Protein AF-A0A095TVB8-F1 (afdb_monomer)

Nearest PDB structures (foldseek):
  5xuz-assembly1_A  TM=3.414E-01  e=2.706E+00  Lachnospiraceae bacterium ND2006
  8qwd-assembly1_A  TM=2.468E-01  e=3.838E+00  synthetic construct
  6u9g-assembly1_E  TM=2.242E-01  e=2.868E+00  Francisella tularensis subsp. novicida U112
  8h9d-assembly1_B  TM=1.758E-01  e=3.416E+00  Lachnospiraceae bacterium

Structure (mmCIF, N/CA/C/O backbone):
data_AF-A0A095TVB8-F1
#
_entry.id   AF-A0A095TVB8-F1
#
loop_
_atom_site.group_PDB
_atom_site.id
_atom_site.type_symbol
_atom_site.label_atom_id
_atom_site.label_alt_id
_atom_site.label_comp_id
_atom_site.label_asym_id
_atom_site.label_entity_id
_atom_site.label_seq_id
_atom_site.pdbx_PDB_ins_code
_atom_site.Cartn_x
_atom_site.Cartn_y
_atom_site.Cartn_z
_atom_site.occupancy
_atom_site.B_iso_or_equiv
_atom_site.auth_seq_id
_atom_site.auth_comp_id
_atom_site.auth_asym_id
_atom_site.auth_atom_id
_atom_site.pdbx_PDB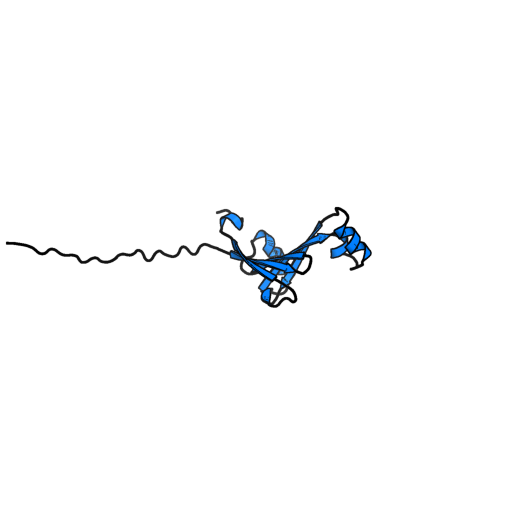_model_num
ATOM 1 N N . MET A 1 1 ? -44.845 -27.680 60.182 1.00 34.47 1 MET A N 1
ATOM 2 C CA . MET A 1 1 ? -43.432 -28.055 59.940 1.00 34.47 1 MET A CA 1
ATOM 3 C C . MET A 1 1 ? -43.341 -28.728 58.572 1.00 34.47 1 MET A C 1
ATOM 5 O O . MET A 1 1 ? -44.225 -29.533 58.326 1.00 34.47 1 MET A O 1
ATOM 9 N N . PRO A 1 2 ? -42.315 -28.518 57.728 1.00 52.38 2 PRO A N 1
ATOM 10 C CA . PRO A 1 2 ? -41.610 -27.286 57.364 1.00 52.38 2 PRO A CA 1
ATOM 11 C C . PRO A 1 2 ? -41.622 -26.996 55.832 1.00 52.38 2 PRO A C 1
ATOM 13 O O . PRO A 1 2 ? -41.742 -27.890 55.010 1.00 52.38 2 PRO A O 1
ATOM 16 N N . ARG A 1 3 ? -41.474 -25.704 55.502 1.00 49.06 3 ARG A N 1
ATOM 17 C CA . ARG A 1 3 ? -40.694 -25.074 54.408 1.00 49.06 3 ARG A CA 1
ATOM 18 C C . ARG A 1 3 ? -40.340 -25.882 53.141 1.00 49.06 3 ARG A C 1
ATOM 20 O O . ARG A 1 3 ? -39.533 -26.795 53.218 1.00 49.06 3 ARG A O 1
ATOM 27 N N . LEU A 1 4 ? -40.694 -25.329 51.978 1.00 50.38 4 LEU A N 1
ATOM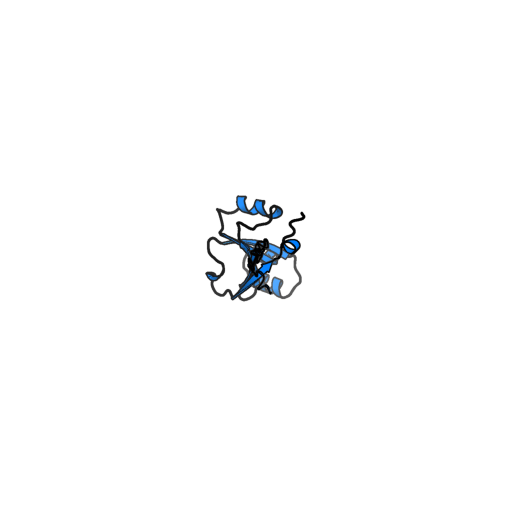 28 C CA . LEU A 1 4 ? -39.813 -25.262 50.794 1.00 50.38 4 LEU A CA 1
ATOM 29 C C . LEU A 1 4 ? -40.016 -23.875 50.143 1.00 50.38 4 LEU A C 1
ATOM 31 O O . LEU A 1 4 ? -40.991 -23.647 49.440 1.00 50.38 4 LEU A O 1
ATOM 35 N N . LEU A 1 5 ? -39.447 -22.822 50.731 1.00 50.38 5 LEU A N 1
ATOM 36 C CA . LEU A 1 5 ? -38.290 -22.064 50.228 1.00 50.38 5 LEU A CA 1
ATOM 37 C C . LEU A 1 5 ? -38.223 -21.890 48.696 1.00 50.38 5 LEU A C 1
ATOM 39 O O . LEU A 1 5 ? -37.964 -22.834 47.958 1.00 50.38 5 LEU A O 1
ATOM 43 N N . SER A 1 6 ? -38.416 -20.634 48.281 1.00 54.72 6 SER A N 1
ATOM 44 C CA . SER A 1 6 ? -38.132 -20.047 46.972 1.00 54.72 6 SER A CA 1
ATOM 45 C C . SER A 1 6 ? -36.853 -20.551 46.311 1.00 54.72 6 SER A C 1
ATOM 47 O O . SER A 1 6 ? -35.819 -20.634 46.967 1.00 54.72 6 SER A O 1
ATOM 49 N N . LEU A 1 7 ? -36.881 -20.653 44.981 1.00 56.38 7 LEU A N 1
ATOM 50 C CA . LEU A 1 7 ? -35.752 -20.214 44.163 1.00 56.38 7 LEU A CA 1
ATOM 51 C C . LEU A 1 7 ? -36.264 -19.676 42.815 1.00 56.38 7 LEU A C 1
ATOM 53 O O . LEU A 1 7 ? -36.220 -20.335 41.782 1.00 56.38 7 LEU A O 1
ATOM 57 N N . LEU A 1 8 ? -36.773 -18.442 42.843 1.00 60.00 8 LEU A N 1
ATOM 58 C CA . LEU A 1 8 ? -36.776 -17.564 41.674 1.00 60.00 8 LEU A CA 1
ATOM 59 C C . LEU A 1 8 ? -35.308 -17.214 41.402 1.00 60.00 8 LEU A C 1
ATOM 61 O O . LEU A 1 8 ? -34.801 -16.204 41.885 1.00 60.00 8 LEU A O 1
ATOM 65 N N . ILE A 1 9 ? -34.598 -18.076 40.671 1.00 59.12 9 ILE A N 1
ATOM 66 C CA . ILE A 1 9 ? -33.383 -17.637 39.991 1.00 59.12 9 ILE A CA 1
ATOM 67 C C . ILE A 1 9 ? -33.883 -16.846 38.788 1.00 59.12 9 ILE A C 1
ATOM 69 O O . ILE A 1 9 ? -34.056 -17.376 37.692 1.00 59.12 9 ILE A O 1
ATOM 73 N N . CYS A 1 10 ? -34.138 -15.555 39.004 1.00 51.03 10 CYS A N 1
ATOM 74 C CA . CYS A 1 10 ? -33.897 -14.599 37.943 1.00 51.03 10 CYS A CA 1
ATOM 75 C C . CYS A 1 10 ? -32.425 -14.787 37.587 1.00 51.03 10 CYS A C 1
ATOM 77 O O . CYS A 1 10 ? -31.545 -14.306 38.300 1.00 51.03 10 CYS A O 1
ATOM 79 N N . PHE A 1 11 ? -32.169 -15.554 36.529 1.00 54.69 11 PHE A N 1
ATOM 80 C CA . PHE A 1 11 ? -30.900 -15.545 35.829 1.00 54.69 11 PHE A CA 1
ATOM 81 C C . PHE A 1 11 ? -30.783 -14.135 35.241 1.00 54.69 11 PHE A C 1
ATOM 83 O O . PHE A 1 11 ? -31.058 -13.887 34.073 1.00 54.69 11 PHE A O 1
ATOM 90 N N . TRP A 1 12 ? -30.410 -13.184 36.099 1.00 58.62 12 TRP A N 1
ATOM 91 C CA . TRP A 1 12 ? -29.641 -12.012 35.726 1.00 58.62 12 TRP A CA 1
ATOM 92 C C . TRP A 1 12 ? -28.298 -12.549 35.235 1.00 58.62 12 TRP A C 1
ATOM 94 O O . TRP A 1 12 ? -27.271 -12.435 35.896 1.00 58.62 12 TRP A O 1
ATOM 104 N N . LEU A 1 13 ? -28.311 -13.194 34.068 1.00 58.56 13 LEU A N 1
ATOM 105 C CA . LEU A 1 13 ? -27.176 -13.042 33.191 1.00 58.56 13 LEU A CA 1
ATOM 106 C C . LEU A 1 13 ? -27.148 -11.541 32.934 1.00 58.56 13 LEU A C 1
ATOM 108 O O . LEU A 1 13 ? -28.133 -11.022 32.394 1.00 58.56 13 LEU A O 1
ATOM 112 N N . PRO A 1 14 ? -26.090 -10.811 33.329 1.00 53.88 14 PRO A N 1
ATOM 113 C CA . PRO A 1 14 ? -25.815 -9.617 32.572 1.00 53.88 14 PRO A CA 1
ATOM 114 C C . PRO A 1 14 ? -25.786 -10.123 31.131 1.00 53.88 14 PRO A C 1
ATOM 116 O O . PRO A 1 14 ? -25.046 -11.056 30.807 1.00 53.88 14 PRO A O 1
ATOM 119 N N . LEU A 1 15 ? -26.679 -9.596 30.293 1.00 57.25 15 LEU A N 1
ATOM 120 C CA . LEU A 1 15 ? -26.383 -9.522 28.880 1.00 57.25 15 LEU A CA 1
ATOM 121 C C . LEU A 1 15 ? -25.023 -8.847 28.894 1.00 57.25 15 LEU A C 1
ATOM 123 O O . LEU A 1 15 ? -24.949 -7.661 29.216 1.00 57.25 15 LEU A O 1
ATOM 127 N N . SER A 1 16 ? -23.953 -9.634 28.765 1.00 56.53 16 SER A N 1
ATO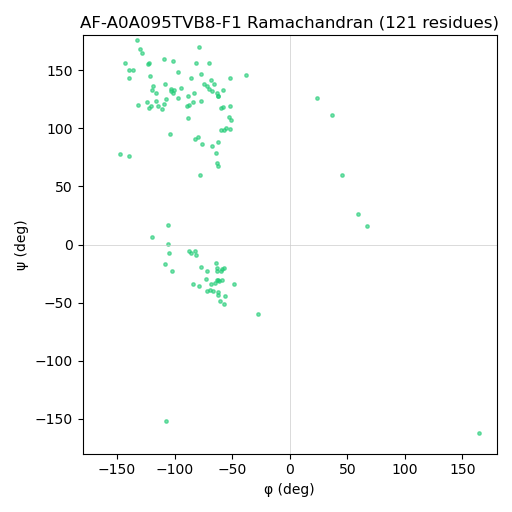M 128 C CA . SER A 1 16 ? -22.629 -9.093 28.568 1.00 56.53 16 SER A CA 1
ATOM 129 C C . SER A 1 16 ? -22.832 -8.230 27.349 1.00 56.53 16 SER A C 1
ATOM 131 O O . SER A 1 16 ? -23.003 -8.758 26.251 1.00 56.53 16 SER A O 1
ATOM 133 N N . ALA A 1 17 ? -22.974 -6.923 27.577 1.00 52.72 17 ALA A N 1
ATOM 134 C CA . ALA A 1 17 ? -22.854 -5.935 26.543 1.00 52.72 17 ALA A CA 1
ATOM 135 C C . ALA A 1 17 ? -21.530 -6.324 25.924 1.00 52.72 17 ALA A C 1
ATOM 137 O O . ALA A 1 17 ? -20.493 -6.286 26.593 1.00 52.72 17 ALA A O 1
ATOM 138 N N . GLN A 1 18 ? -21.606 -6.905 24.733 1.00 46.25 18 GLN A N 1
ATOM 139 C CA . GLN A 1 18 ? -20.437 -7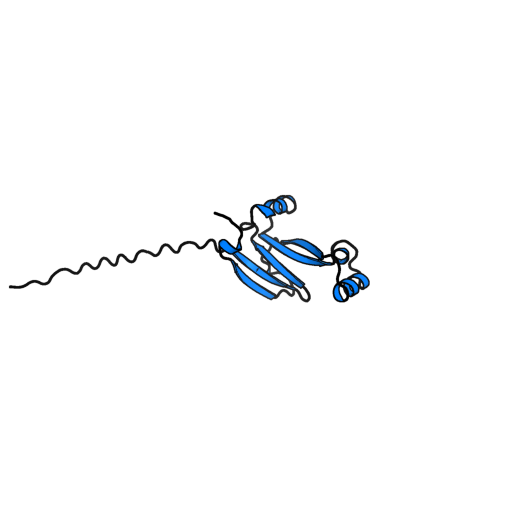.165 23.944 1.00 46.25 18 GLN A CA 1
ATOM 140 C C . GLN A 1 18 ? -19.898 -5.763 23.760 1.00 46.25 18 GLN A C 1
ATOM 142 O O . GLN A 1 18 ? -20.503 -4.971 23.046 1.00 46.25 18 GLN A O 1
ATOM 147 N N . ALA A 1 19 ? -18.908 -5.404 24.582 1.00 44.72 19 ALA A N 1
ATOM 148 C CA . ALA A 1 19 ? -18.178 -4.176 24.408 1.00 44.72 19 ALA A CA 1
ATOM 149 C C . ALA A 1 19 ? -17.752 -4.271 22.957 1.00 44.72 19 ALA A C 1
ATOM 151 O O . ALA A 1 19 ? -17.041 -5.210 22.587 1.00 44.72 19 ALA A O 1
ATOM 152 N N . GLU A 1 20 ? -18.359 -3.426 22.138 1.00 50.44 20 GLU A N 1
ATOM 153 C CA . GLU A 1 20 ? -18.041 -3.278 20.740 1.00 50.44 20 GLU A CA 1
ATOM 154 C C . GLU A 1 20 ? -16.595 -2.810 20.779 1.00 50.44 20 GLU A C 1
ATOM 156 O O . GLU A 1 20 ? -16.296 -1.643 21.018 1.00 50.44 20 GLU A O 1
ATOM 161 N N . SER A 1 21 ? -15.677 -3.781 20.786 1.00 52.66 21 SER A N 1
ATOM 162 C CA . SER A 1 21 ? -14.268 -3.496 20.665 1.00 52.66 21 SER A CA 1
ATOM 163 C C . SER A 1 21 ? -14.197 -2.752 19.355 1.00 52.66 21 SER A C 1
ATOM 165 O O . SER A 1 21 ? -14.621 -3.318 18.344 1.00 52.66 21 SER A O 1
ATOM 167 N N . ASP A 1 22 ? -13.748 -1.504 19.412 1.00 65.00 22 ASP A N 1
ATOM 168 C CA . ASP A 1 22 ? -13.476 -0.639 18.271 1.00 65.00 22 ASP A CA 1
ATOM 169 C C . ASP A 1 22 ? -12.362 -1.285 17.436 1.00 65.00 22 ASP A C 1
ATOM 171 O O . ASP A 1 22 ? -11.191 -0.918 17.481 1.00 65.00 22 ASP A O 1
ATOM 175 N N . ALA A 1 23 ? -12.697 -2.415 16.827 1.00 74.94 23 ALA A N 1
ATOM 176 C CA . ALA A 1 23 ? -11.790 -3.366 16.237 1.00 74.94 23 ALA A CA 1
ATOM 177 C C . ALA A 1 23 ? -11.876 -3.163 14.737 1.00 74.94 23 ALA A C 1
ATOM 179 O O . ALA A 1 23 ? -12.752 -3.698 14.059 1.00 74.94 23 ALA A O 1
ATOM 180 N N . THR A 1 24 ? -10.954 -2.363 14.218 1.00 87.50 24 THR A N 1
ATOM 181 C CA . THR A 1 24 ? -10.846 -2.112 12.789 1.00 87.50 24 THR A CA 1
ATOM 182 C C . THR A 1 24 ? -10.178 -3.310 12.135 1.00 87.50 24 THR A C 1
ATOM 184 O O . THR A 1 24 ? -9.061 -3.692 12.490 1.00 87.50 24 THR A O 1
ATOM 187 N N . THR A 1 25 ? -10.845 -3.908 11.152 1.00 92.06 25 THR A N 1
ATOM 188 C CA . THR A 1 25 ? -10.226 -4.946 10.326 1.00 92.06 25 THR A CA 1
ATOM 189 C C . THR A 1 25 ? -9.498 -4.296 9.159 1.00 92.06 25 THR A C 1
ATOM 191 O O . THR A 1 25 ? -10.112 -3.628 8.329 1.00 92.06 25 THR A O 1
ATOM 194 N N . ILE A 1 26 ? -8.190 -4.522 9.082 1.00 93.88 26 ILE A N 1
ATOM 195 C CA . ILE A 1 26 ? -7.367 -4.156 7.929 1.00 93.88 26 ILE A CA 1
ATOM 196 C C . ILE A 1 26 ? -7.094 -5.392 7.079 1.00 93.88 26 ILE A C 1
ATOM 198 O O . ILE A 1 26 ? -7.148 -6.531 7.556 1.00 93.88 26 ILE A O 1
ATOM 202 N N . LEU A 1 27 ? -6.763 -5.171 5.813 1.00 95.19 27 LEU A N 1
ATOM 203 C CA . LEU A 1 27 ? -6.476 -6.240 4.868 1.00 95.19 27 LEU A CA 1
ATOM 204 C C . LEU A 1 27 ? -5.009 -6.166 4.452 1.00 95.19 27 LEU A C 1
ATOM 206 O O . LEU A 1 27 ? -4.567 -5.176 3.879 1.00 95.19 27 LEU A O 1
ATOM 210 N N . VAL A 1 28 ? -4.246 -7.221 4.726 1.00 95.38 28 VAL A N 1
ATOM 211 C CA . VAL A 1 28 ? -2.890 -7.384 4.191 1.00 95.38 28 VAL A CA 1
ATOM 212 C C . VAL A 1 28 ? -3.003 -8.100 2.854 1.00 95.38 28 VAL A C 1
ATOM 214 O O . VAL A 1 28 ? -3.503 -9.223 2.786 1.00 95.38 28 VAL A O 1
ATOM 217 N N . ILE A 1 29 ? -2.545 -7.442 1.795 1.00 94.94 29 ILE A N 1
ATOM 218 C CA . ILE A 1 29 ? -2.674 -7.905 0.416 1.00 94.94 29 ILE A CA 1
ATOM 219 C C . ILE A 1 29 ? -1.283 -8.269 -0.080 1.00 94.94 29 ILE A C 1
ATOM 221 O O . ILE A 1 29 ? -0.411 -7.410 -0.195 1.00 94.94 29 ILE A O 1
ATOM 225 N N . ARG A 1 30 ? -1.058 -9.540 -0.400 1.00 93.56 30 ARG A N 1
ATOM 226 C CA . ARG A 1 30 ? 0.130 -9.955 -1.142 1.00 93.56 30 ARG A CA 1
ATOM 227 C C . ARG A 1 30 ? -0.177 -9.859 -2.629 1.00 93.56 30 ARG A C 1
ATOM 229 O O . ARG A 1 30 ? -0.890 -10.697 -3.173 1.00 93.56 30 ARG A O 1
ATOM 236 N N . HIS A 1 31 ? 0.433 -8.883 -3.282 1.00 88.06 31 HIS A N 1
ATOM 237 C CA . HIS A 1 31 ? 0.655 -8.884 -4.722 1.00 88.06 31 HIS A CA 1
ATOM 238 C C . HIS A 1 31 ? 1.885 -9.727 -5.040 1.00 88.06 31 HIS A C 1
ATOM 240 O O . HIS A 1 31 ? 2.786 -9.861 -4.217 1.00 88.06 31 HIS A O 1
ATOM 246 N N . ARG A 1 32 ? 1.973 -10.240 -6.271 1.00 86.88 32 ARG A N 1
ATOM 247 C CA . ARG A 1 32 ? 3.078 -11.089 -6.767 1.00 86.88 32 ARG A CA 1
ATOM 248 C C . ARG A 1 32 ? 4.437 -10.864 -6.074 1.00 86.88 32 AR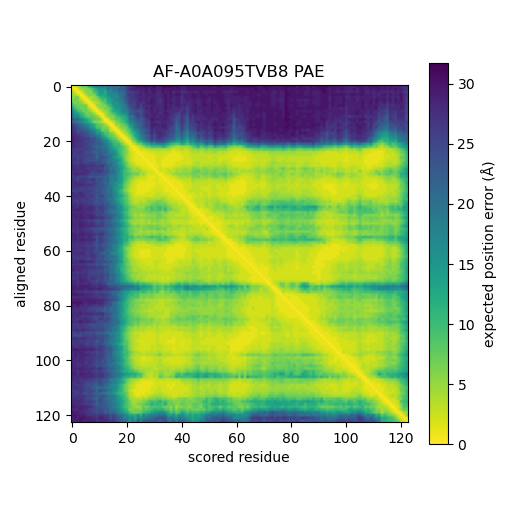G A C 1
ATOM 250 O O . ARG A 1 32 ? 4.969 -11.791 -5.483 1.00 86.88 32 ARG A O 1
ATOM 257 N N . TRP A 1 33 ? 4.977 -9.645 -6.150 1.00 85.06 33 TRP A N 1
ATOM 258 C CA . TRP A 1 33 ? 6.279 -9.267 -5.571 1.00 85.06 33 TRP A CA 1
ATOM 259 C C . TRP A 1 33 ? 6.184 -8.153 -4.514 1.00 85.06 33 TRP A C 1
ATOM 261 O O . TRP A 1 33 ? 7.214 -7.646 -4.080 1.00 85.06 33 TRP A O 1
ATOM 271 N N . HIS A 1 34 ? 4.976 -7.737 -4.126 1.00 89.50 34 HIS A N 1
ATOM 272 C CA . HIS A 1 34 ? 4.761 -6.581 -3.250 1.00 89.50 34 HIS A CA 1
ATOM 273 C C . HIS A 1 34 ? 3.658 -6.867 -2.238 1.00 89.50 34 HIS A C 1
ATOM 275 O O . HIS A 1 34 ? 2.724 -7.599 -2.534 1.00 89.50 34 HIS A O 1
ATOM 281 N N . THR A 1 35 ? 3.729 -6.252 -1.065 1.00 93.06 35 THR A N 1
ATOM 282 C CA . THR A 1 35 ? 2.659 -6.336 -0.069 1.00 93.06 35 THR A CA 1
ATOM 283 C C . THR A 1 35 ? 2.078 -4.951 0.149 1.00 93.06 35 THR A C 1
ATOM 285 O O . THR A 1 35 ? 2.827 -3.997 0.360 1.00 93.06 35 THR A O 1
ATOM 288 N N . GLY A 1 36 ? 0.757 -4.858 0.084 1.00 94.56 36 GLY A N 1
ATOM 289 C CA . GLY A 1 36 ? -0.007 -3.679 0.453 1.00 94.56 36 GLY A CA 1
ATOM 290 C C . GLY A 1 36 ? -0.789 -3.911 1.740 1.00 94.56 36 GLY A C 1
ATOM 291 O O . GLY A 1 36 ? -1.050 -5.048 2.145 1.00 94.56 36 GLY A O 1
ATOM 292 N N . VAL A 1 37 ? -1.166 -2.819 2.391 1.00 94.81 37 VAL A N 1
ATOM 293 C CA . VAL A 1 37 ? -2.084 -2.824 3.530 1.00 94.81 37 VAL A CA 1
ATOM 294 C C . VAL A 1 37 ? -3.260 -1.930 3.183 1.00 94.81 37 VAL A C 1
ATOM 296 O O . VAL A 1 37 ? -3.076 -0.734 2.969 1.00 94.81 37 VAL A O 1
ATOM 299 N N . ALA A 1 38 ? -4.458 -2.501 3.120 1.00 94.50 38 ALA A N 1
ATOM 300 C CA . ALA A 1 38 ? -5.680 -1.772 2.840 1.00 94.50 38 ALA A CA 1
ATOM 301 C C . ALA A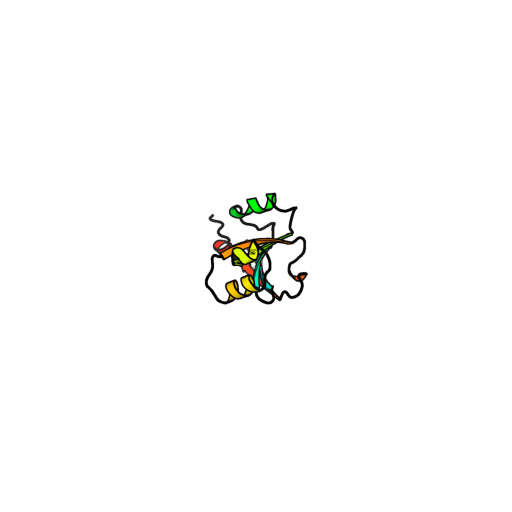 1 38 ? -6.481 -1.497 4.113 1.00 94.50 38 ALA A C 1
ATOM 303 O O . ALA A 1 38 ? -6.767 -2.400 4.903 1.00 94.50 38 ALA A O 1
ATOM 304 N N . PHE A 1 39 ? -6.865 -0.235 4.269 1.00 93.06 39 PHE A N 1
ATOM 305 C CA . PHE A 1 39 ? -7.721 0.253 5.341 1.00 93.06 39 PHE A CA 1
ATOM 306 C C . PHE A 1 39 ? -9.098 0.601 4.777 1.00 93.06 39 PHE A C 1
ATOM 308 O O . PHE A 1 39 ? -9.154 1.219 3.708 1.00 93.06 39 PHE A O 1
ATOM 315 N N . PRO A 1 40 ? -10.195 0.258 5.474 1.00 92.06 40 PRO A N 1
ATOM 316 C CA . PRO A 1 40 ? -11.507 0.801 5.150 1.00 92.06 40 PRO A CA 1
ATOM 317 C C . PRO A 1 40 ? -11.466 2.329 5.231 1.00 92.06 40 PRO A C 1
ATOM 319 O O . PRO A 1 40 ? -10.949 2.887 6.200 1.00 92.06 40 PRO A O 1
ATOM 322 N N . ALA A 1 41 ? -12.005 3.012 4.225 1.00 90.88 41 ALA A N 1
ATOM 323 C CA . ALA A 1 41 ? -11.975 4.472 4.165 1.00 90.88 41 ALA A CA 1
ATOM 324 C C . ALA A 1 41 ? -12.745 5.132 5.323 1.00 90.88 41 ALA A C 1
ATOM 326 O O . ALA A 1 41 ? -12.359 6.202 5.784 1.00 90.88 41 ALA A O 1
ATOM 327 N N . GLU A 1 42 ? -13.792 4.475 5.826 1.00 88.19 42 GLU A N 1
ATOM 328 C CA . GLU A 1 42 ? -14.591 4.940 6.968 1.00 88.19 42 GLU A CA 1
ATOM 329 C C . GLU A 1 42 ? -13.856 4.844 8.316 1.00 88.19 42 GLU A C 1
ATOM 331 O O . GLU A 1 42 ? -14.168 5.589 9.241 1.00 88.19 42 GLU A O 1
ATOM 336 N N . HIS A 1 43 ? -12.842 3.978 8.405 1.00 85.88 43 HIS A N 1
ATOM 337 C CA . HIS A 1 43 ? -12.028 3.755 9.603 1.00 85.88 43 HIS A CA 1
ATOM 338 C C . HIS A 1 43 ? -10.624 4.370 9.480 1.00 85.88 43 HIS A C 1
ATOM 340 O O . HIS A 1 43 ? -9.707 4.017 10.227 1.00 85.88 43 HIS A O 1
ATOM 346 N N . LEU A 1 44 ? -10.413 5.283 8.523 1.00 82.06 44 LEU A N 1
ATOM 347 C CA . LEU A 1 44 ? -9.132 5.968 8.390 1.00 82.06 44 LEU A CA 1
ATOM 348 C C . LEU A 1 44 ? -8.896 6.894 9.588 1.00 82.06 44 LEU A C 1
ATOM 350 O O . LEU A 1 44 ? -9.744 7.716 9.932 1.00 82.06 44 LEU A O 1
ATOM 354 N N . SER A 1 45 ? -7.703 6.808 10.183 1.00 76.19 45 SER A N 1
ATOM 355 C CA . SER A 1 45 ? -7.292 7.710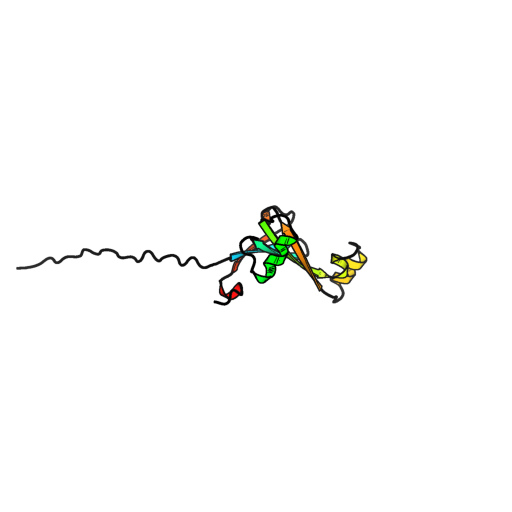 11.264 1.00 76.19 45 SER A CA 1
ATOM 356 C C . SER A 1 45 ? -7.490 9.183 10.862 1.00 76.19 45 SER A C 1
ATOM 358 O O . SER A 1 45 ? -7.175 9.543 9.721 1.00 76.19 45 SER A O 1
ATOM 360 N N . PRO A 1 46 ? -7.890 10.072 11.796 1.00 79.44 46 PRO A N 1
ATOM 361 C CA . PRO A 1 46 ? -7.985 11.514 11.556 1.00 79.44 46 PRO A CA 1
ATOM 362 C C . PRO A 1 46 ? -6.737 12.116 10.893 1.00 79.44 46 PRO A C 1
ATOM 364 O O . PRO A 1 46 ? -6.835 13.016 10.061 1.00 79.44 46 PRO A O 1
ATOM 367 N N . SER A 1 47 ? -5.557 11.576 11.216 1.00 81.50 47 SER A N 1
ATOM 368 C CA . SER A 1 47 ? -4.267 11.990 10.648 1.00 81.50 47 SER A CA 1
ATOM 369 C C . SER A 1 47 ? -4.132 11.753 9.135 1.00 81.50 47 SER A C 1
ATOM 371 O O . SER A 1 47 ? -3.351 12.442 8.480 1.00 81.50 47 SER A O 1
ATOM 373 N N . LEU A 1 48 ? -4.905 10.823 8.567 1.00 84.19 48 LEU A N 1
ATOM 374 C CA . LEU A 1 48 ? -4.903 10.478 7.145 1.00 84.19 48 LEU A CA 1
ATOM 375 C C . LEU A 1 48 ? -6.128 11.002 6.382 1.00 84.19 48 LEU A C 1
ATOM 377 O O . LEU A 1 48 ? -6.190 10.832 5.166 1.00 84.19 48 LEU A O 1
ATOM 381 N N . MET A 1 49 ? -7.062 11.707 7.032 1.00 82.69 49 MET A N 1
ATOM 382 C CA . MET A 1 49 ? -8.258 12.255 6.364 1.00 82.69 49 MET A CA 1
ATOM 383 C C . MET A 1 49 ? -7.940 13.216 5.211 1.00 82.69 49 MET A C 1
ATOM 385 O O . MET A 1 49 ? -8.774 13.407 4.329 1.00 82.69 49 MET A O 1
ATOM 389 N N . PHE A 1 50 ? -6.738 13.804 5.175 1.00 87.69 50 PHE A N 1
ATOM 390 C CA . PHE A 1 50 ? -6.300 14.626 4.043 1.00 87.69 50 PHE A CA 1
ATOM 391 C C . PHE A 1 50 ? -6.289 13.843 2.718 1.00 87.69 50 PHE A C 1
ATOM 393 O O . PHE A 1 50 ? -6.376 14.444 1.651 1.00 87.69 50 PHE A O 1
ATOM 400 N N . LEU A 1 51 ? -6.195 12.509 2.754 1.00 87.88 51 LEU A N 1
ATOM 401 C CA . LEU A 1 51 ? -6.271 11.679 1.554 1.00 87.88 51 LEU A CA 1
ATOM 402 C C . LEU A 1 51 ? -7.644 11.775 0.889 1.00 87.88 51 LEU A C 1
ATOM 404 O O . LEU A 1 51 ? -7.714 11.798 -0.333 1.00 87.88 51 LEU A O 1
ATOM 408 N N . SER A 1 52 ? -8.722 11.939 1.654 1.00 81.88 52 SER A N 1
ATOM 409 C CA . SER A 1 52 ? -10.080 12.026 1.109 1.00 81.88 52 SER A CA 1
ATOM 410 C C . SER A 1 52 ? -10.297 13.232 0.190 1.00 81.88 52 SER A C 1
ATOM 412 O O . SER A 1 52 ? -11.207 13.206 -0.626 1.00 81.88 52 SER A O 1
ATOM 414 N N . SER A 1 53 ? -9.463 14.279 0.261 1.00 86.44 53 SER A N 1
ATOM 415 C CA . SER A 1 53 ? -9.531 15.398 -0.694 1.00 86.44 53 SER A CA 1
ATOM 416 C C . SER A 1 53 ? -8.828 15.119 -2.027 1.00 86.44 53 SER A C 1
ATOM 418 O O . SER A 1 53 ? -8.902 15.944 -2.932 1.00 86.44 53 SER A O 1
ATOM 420 N N . HIS A 1 54 ? -8.090 14.013 -2.130 1.00 89.25 54 HIS A N 1
ATOM 421 C CA . HIS A 1 54 ? -7.310 13.637 -3.312 1.00 89.25 54 HIS A CA 1
ATOM 422 C C . HIS A 1 54 ? -7.964 12.505 -4.118 1.00 89.25 54 HIS A C 1
ATOM 424 O O . HIS A 1 54 ? -7.482 12.185 -5.203 1.00 89.25 54 HIS A O 1
ATOM 430 N N . PHE A 1 55 ? -9.037 11.900 -3.598 1.00 88.75 55 PHE A N 1
ATOM 431 C CA . PHE A 1 55 ? -9.704 10.748 -4.197 1.00 88.75 55 PHE A CA 1
ATOM 432 C C . PHE A 1 55 ? -11.226 10.869 -4.090 1.00 88.75 55 PHE A C 1
ATOM 434 O O . PHE A 1 55 ? -11.752 11.309 -3.070 1.00 88.75 55 PHE A O 1
ATOM 441 N N . ASP A 1 56 ? -11.935 10.417 -5.123 1.00 86.06 56 ASP A N 1
ATOM 442 C CA . ASP A 1 56 ? -13.396 10.463 -5.174 1.00 86.06 56 ASP A CA 1
ATOM 443 C C . ASP A 1 56 ? -14.013 9.278 -4.413 1.00 86.06 56 ASP A C 1
ATOM 445 O O . ASP A 1 56 ? -14.230 8.211 -4.980 1.00 86.06 56 ASP A O 1
ATOM 449 N N . ALA A 1 57 ? -14.287 9.480 -3.119 1.00 83.69 57 ALA A N 1
ATOM 450 C CA . ALA A 1 57 ? -15.054 8.578 -2.245 1.00 83.69 57 ALA A CA 1
ATOM 451 C C . ALA A 1 57 ? -14.687 7.072 -2.340 1.00 83.69 57 ALA A C 1
ATOM 453 O O . ALA A 1 57 ? -15.549 6.245 -2.650 1.00 83.69 57 ALA A O 1
ATOM 454 N N . PRO A 1 58 ? -13.428 6.685 -2.058 1.00 91.25 58 PRO A N 1
ATOM 455 C CA . PRO A 1 58 ? -13.028 5.282 -2.094 1.00 91.25 58 PRO A CA 1
ATOM 456 C C . PRO A 1 58 ? -13.643 4.466 -0.956 1.00 91.25 58 PRO A C 1
ATOM 458 O O . PRO A 1 58 ? -13.934 4.992 0.115 1.00 91.25 58 PRO A O 1
ATOM 461 N N . HIS A 1 59 ? -13.763 3.154 -1.161 1.00 92.94 59 HIS A N 1
ATOM 462 C CA . HIS A 1 59 ? -14.139 2.212 -0.103 1.00 92.94 59 HIS A CA 1
ATOM 463 C C . HIS A 1 59 ? -12.924 1.794 0.735 1.00 92.94 59 HIS A C 1
ATOM 465 O O . HIS A 1 59 ? -13.043 1.592 1.942 1.00 92.94 59 HIS A O 1
ATOM 471 N N . TYR A 1 60 ? -11.749 1.693 0.105 1.00 93.81 60 TYR A N 1
ATOM 472 C CA . TYR A 1 60 ? -10.493 1.356 0.770 1.00 93.81 60 TYR A CA 1
ATOM 473 C C . TYR A 1 60 ? -9.344 2.244 0.296 1.00 93.81 60 TYR A C 1
ATOM 475 O O . TYR A 1 60 ? -9.284 2.646 -0.866 1.00 93.81 60 TYR A O 1
ATOM 483 N N . PHE A 1 61 ? -8.385 2.474 1.188 1.00 94.44 61 PHE A N 1
ATOM 484 C CA . PHE A 1 61 ? -7.070 3.003 0.842 1.00 94.44 61 PHE A CA 1
ATOM 485 C C . PHE A 1 61 ? -6.026 1.913 1.005 1.00 94.44 61 PHE A C 1
ATOM 487 O O . PHE A 1 61 ? -5.849 1.393 2.106 1.00 94.44 61 PHE A O 1
ATOM 494 N N . GLU A 1 62 ? -5.322 1.590 -0.073 1.00 94.50 62 GLU A N 1
ATOM 495 C CA . GLU A 1 62 ? -4.197 0.668 -0.050 1.00 94.50 62 GLU A CA 1
ATOM 496 C C . GLU A 1 62 ? -2.872 1.426 0.041 1.00 94.50 62 GLU A C 1
ATOM 498 O O . GLU A 1 62 ? -2.565 2.288 -0.783 1.00 94.50 62 GLU A O 1
ATOM 503 N N . PHE A 1 63 ? -2.072 1.058 1.036 1.00 94.75 63 PHE A N 1
ATOM 504 C CA . PHE A 1 63 ? -0.747 1.598 1.290 1.00 94.75 63 PHE A CA 1
ATOM 505 C C . PHE A 1 63 ? 0.319 0.569 0.923 1.00 94.75 63 PHE A C 1
ATOM 507 O O . PHE A 1 63 ? 0.325 -0.547 1.442 1.00 94.75 63 PHE A O 1
ATOM 514 N N . GLY A 1 64 ? 1.254 0.970 0.068 1.00 94.19 64 GLY A N 1
ATOM 515 C CA . GLY A 1 64 ? 2.448 0.207 -0.286 1.00 94.19 64 GLY A CA 1
ATOM 516 C C . GLY A 1 64 ? 3.701 1.068 -0.173 1.00 94.19 64 GLY A C 1
ATOM 517 O O . GLY A 1 64 ? 3.624 2.288 -0.040 1.00 94.19 64 GLY A O 1
ATOM 518 N N . TRP A 1 65 ? 4.877 0.454 -0.222 1.00 94.38 65 TRP A N 1
ATOM 519 C CA . TRP A 1 65 ? 6.148 1.177 -0.173 1.00 94.38 65 TRP A CA 1
ATOM 520 C C . TRP A 1 65 ? 7.192 0.525 -1.072 1.00 94.38 65 TRP A C 1
ATOM 522 O O . TRP A 1 65 ? 7.115 -0.661 -1.388 1.00 94.38 65 TRP A O 1
ATOM 532 N N . GLY A 1 66 ? 8.176 1.310 -1.500 1.00 92.56 66 GLY A N 1
ATOM 533 C CA . GLY A 1 66 ? 9.268 0.834 -2.349 1.00 92.56 66 GLY A CA 1
ATOM 534 C C . GLY A 1 66 ? 10.030 1.983 -2.994 1.00 92.56 66 GLY A C 1
ATOM 535 O O . GLY A 1 66 ? 9.941 3.116 -2.529 1.00 92.56 66 GLY A O 1
ATOM 536 N N . ASP A 1 67 ? 10.786 1.685 -4.047 1.00 93.81 67 ASP A N 1
ATOM 537 C CA . ASP A 1 67 ? 11.758 2.606 -4.644 1.00 93.81 67 ASP A CA 1
ATOM 538 C C . ASP A 1 67 ? 11.129 3.898 -5.209 1.00 93.81 67 ASP A C 1
ATOM 540 O O . ASP A 1 67 ? 10.217 3.869 -6.034 1.00 93.81 67 ASP A O 1
ATOM 544 N N . ASP A 1 68 ? 11.666 5.047 -4.786 1.00 94.38 68 ASP A N 1
ATOM 545 C CA . ASP A 1 68 ? 11.241 6.397 -5.192 1.00 94.38 68 ASP A CA 1
ATOM 546 C C . ASP A 1 68 ? 11.273 6.603 -6.714 1.00 94.38 68 ASP A C 1
ATOM 548 O O . ASP A 1 68 ? 10.338 7.151 -7.300 1.00 94.38 68 ASP A O 1
ATOM 552 N N . ALA A 1 69 ? 12.342 6.151 -7.377 1.00 91.69 69 ALA A N 1
ATOM 553 C CA . ALA A 1 69 ? 12.487 6.335 -8.814 1.00 91.69 69 ALA A CA 1
ATOM 554 C C . ALA A 1 69 ? 11.523 5.430 -9.587 1.00 91.69 69 ALA A C 1
ATOM 556 O O . ALA A 1 69 ? 10.931 5.891 -10.557 1.00 91.69 69 ALA A O 1
ATOM 557 N N . PHE A 1 70 ? 11.330 4.191 -9.140 1.00 90.38 70 PHE A N 1
ATOM 558 C CA . PHE A 1 70 ? 10.391 3.247 -9.734 1.00 90.38 70 PHE A CA 1
ATOM 559 C C . PHE A 1 70 ? 8.942 3.743 -9.644 1.00 90.38 70 PHE A C 1
ATOM 561 O O . PHE A 1 70 ? 8.221 3.684 -10.633 1.00 90.38 70 PHE A O 1
ATOM 568 N N . TYR A 1 71 ? 8.527 4.292 -8.496 1.00 89.75 71 TYR A N 1
ATOM 569 C CA . TYR A 1 71 ? 7.166 4.813 -8.327 1.00 89.75 71 TYR A CA 1
ATOM 570 C C . TYR A 1 71 ? 6.895 6.127 -9.074 1.00 89.75 71 TYR A C 1
ATOM 572 O O . TYR A 1 71 ? 5.748 6.388 -9.427 1.00 89.75 71 TYR A O 1
ATOM 580 N N . ARG A 1 72 ? 7.904 6.987 -9.282 1.00 90.44 72 ARG A N 1
ATOM 581 C CA . ARG A 1 72 ? 7.698 8.351 -9.819 1.00 90.44 72 ARG A CA 1
ATOM 582 C C . ARG A 1 72 ? 8.170 8.573 -11.253 1.00 90.44 72 ARG A C 1
ATOM 584 O O . ARG A 1 72 ? 7.826 9.600 -11.835 1.00 90.44 72 ARG A O 1
ATOM 591 N N . LYS A 1 73 ? 9.013 7.694 -11.794 1.00 88.69 73 LYS A N 1
ATOM 592 C CA . LYS A 1 73 ? 9.551 7.812 -13.157 1.00 88.69 73 LYS A CA 1
ATOM 593 C C . LYS A 1 73 ? 8.907 6.775 -14.076 1.00 88.69 73 LYS A C 1
ATOM 595 O O . LYS A 1 73 ? 7.751 6.407 -13.902 1.00 88.69 73 LYS A O 1
ATOM 600 N N . ASP A 1 74 ? 9.637 6.358 -15.101 1.00 77.50 74 ASP A N 1
ATOM 601 C CA . ASP A 1 74 ? 9.215 5.332 -16.031 1.00 77.50 74 ASP A CA 1
ATOM 602 C C . ASP A 1 74 ? 9.360 3.932 -15.422 1.00 77.50 74 ASP A C 1
ATOM 604 O O . ASP A 1 74 ? 10.281 3.638 -14.661 1.00 77.50 74 ASP A O 1
ATOM 608 N N . ASN A 1 75 ? 8.457 3.028 -15.799 1.00 77.31 75 ASN A N 1
ATOM 609 C CA . ASN A 1 75 ? 8.513 1.626 -15.392 1.00 77.31 75 ASN A CA 1
ATOM 610 C C . ASN A 1 75 ? 9.563 0.862 -16.226 1.00 77.31 75 ASN A C 1
ATOM 612 O O . ASN A 1 75 ? 9.244 -0.045 -16.997 1.00 77.31 75 ASN A O 1
ATOM 616 N N . SER A 1 76 ? 10.822 1.299 -16.152 1.00 89.44 76 SER A N 1
ATOM 617 C CA . SER A 1 76 ? 11.927 0.722 -16.913 1.00 89.44 76 SER A CA 1
ATOM 618 C C . SER A 1 76 ? 12.538 -0.483 -16.193 1.00 89.44 76 SER A C 1
ATOM 620 O O . SER A 1 76 ? 12.705 -0.502 -14.971 1.00 89.44 76 SER A O 1
ATOM 622 N N . ALA A 1 77 ? 12.944 -1.497 -16.963 1.00 91.50 77 ALA A N 1
ATOM 623 C CA . ALA A 1 77 ? 13.561 -2.709 -16.416 1.00 91.50 77 ALA A CA 1
ATOM 624 C C . ALA A 1 77 ? 14.848 -2.417 -15.617 1.00 91.50 77 ALA A C 1
ATOM 626 O O . ALA A 1 77 ? 15.157 -3.116 -14.655 1.00 91.50 77 ALA A O 1
ATOM 627 N N . GLY A 1 78 ? 15.581 -1.360 -15.987 1.00 92.38 78 GLY A N 1
ATOM 628 C CA . GLY A 1 78 ? 16.770 -0.920 -15.258 1.00 92.38 78 GLY A CA 1
ATOM 629 C C . GLY A 1 78 ? 16.450 -0.383 -13.861 1.00 92.38 78 GLY A C 1
ATOM 630 O O . GLY A 1 78 ? 17.171 -0.697 -12.914 1.00 92.38 78 GLY A O 1
ATOM 631 N N . LEU A 1 79 ? 15.358 0.378 -13.708 1.00 90.94 79 LEU A N 1
ATOM 632 C CA . LEU A 1 79 ? 14.907 0.846 -12.396 1.00 90.94 79 LEU A CA 1
ATOM 633 C C . LEU A 1 79 ? 14.376 -0.301 -11.539 1.00 90.94 79 LEU A C 1
ATOM 635 O O . LEU A 1 79 ? 14.714 -0.358 -10.360 1.00 90.94 79 LEU A O 1
ATOM 639 N N . LEU A 1 80 ? 13.648 -1.252 -12.134 1.00 90.44 80 LEU A N 1
ATOM 640 C CA . LEU A 1 80 ? 13.228 -2.469 -11.438 1.00 90.44 80 LEU A CA 1
ATOM 641 C C . LEU A 1 80 ? 14.436 -3.238 -10.883 1.00 90.44 80 LEU A C 1
ATOM 643 O O . LEU A 1 80 ? 14.491 -3.539 -9.694 1.00 90.44 80 LEU A O 1
ATOM 647 N N . LEU A 1 81 ? 15.437 -3.510 -11.727 1.00 93.31 81 LEU A N 1
ATO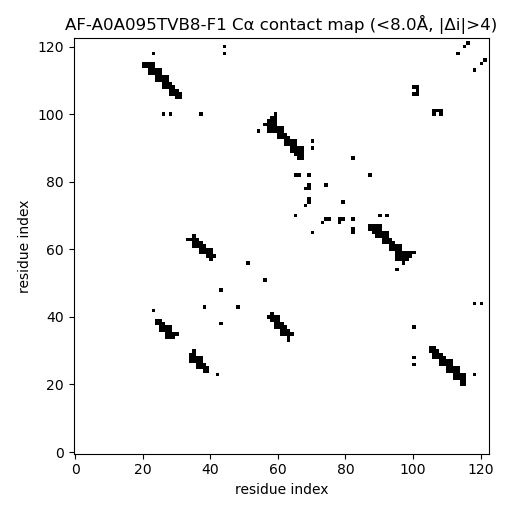M 648 C CA . LEU A 1 81 ? 16.631 -4.245 -11.308 1.00 93.31 81 LEU A CA 1
ATOM 649 C C . LEU A 1 81 ? 17.409 -3.491 -10.223 1.00 93.31 81 LEU A C 1
ATOM 651 O O . LEU A 1 81 ? 17.873 -4.092 -9.256 1.00 93.31 81 LEU A O 1
ATOM 655 N N . ARG A 1 82 ? 17.520 -2.165 -10.357 1.00 92.12 82 ARG A N 1
ATOM 656 C CA . ARG A 1 82 ? 18.148 -1.315 -9.345 1.00 92.12 82 ARG A CA 1
ATOM 657 C C . ARG A 1 82 ? 17.423 -1.407 -8.002 1.00 92.12 82 ARG A C 1
ATOM 659 O O . ARG A 1 82 ? 18.093 -1.589 -6.990 1.00 92.12 82 ARG A O 1
ATOM 666 N N . ALA A 1 83 ? 16.096 -1.288 -8.005 1.00 92.25 83 ALA A N 1
ATOM 667 C CA . ALA A 1 83 ? 15.261 -1.348 -6.807 1.00 92.25 83 ALA A CA 1
ATOM 668 C C . ALA A 1 83 ? 15.363 -2.703 -6.087 1.00 92.25 83 ALA A C 1
ATOM 670 O O . ALA A 1 83 ? 15.257 -2.763 -4.867 1.00 92.25 83 ALA A O 1
ATOM 671 N N . MET A 1 84 ? 15.595 -3.789 -6.832 1.00 91.12 84 MET A N 1
ATOM 672 C CA . MET A 1 84 ? 15.763 -5.130 -6.265 1.00 91.12 84 MET A CA 1
ATOM 673 C C . MET A 1 84 ? 17.158 -5.375 -5.676 1.00 91.12 84 MET A C 1
ATOM 675 O O . MET A 1 84 ? 17.285 -6.118 -4.706 1.00 91.12 84 MET A O 1
ATOM 679 N N . LEU A 1 85 ? 18.208 -4.812 -6.283 1.00 95.19 85 LEU A N 1
ATOM 680 C CA . LEU A 1 85 ? 19.598 -5.172 -5.971 1.00 95.19 85 LEU A CA 1
ATOM 681 C C . LEU A 1 85 ? 20.333 -4.163 -5.080 1.00 95.19 85 LEU A C 1
ATOM 683 O O . LEU A 1 85 ? 21.313 -4.538 -4.438 1.00 95.19 85 LEU A O 1
ATOM 687 N N . TRP A 1 86 ? 19.894 -2.903 -5.032 1.00 94.94 86 TRP A N 1
ATOM 688 C CA . TRP A 1 86 ? 20.540 -1.865 -4.227 1.00 94.94 86 TRP A CA 1
ATOM 689 C C . TRP A 1 86 ? 19.583 -1.256 -3.203 1.00 94.94 86 TRP A C 1
ATOM 691 O O . TRP A 1 86 ? 18.417 -1.030 -3.515 1.00 94.94 86 TRP A O 1
ATOM 701 N N . PRO A 1 87 ? 20.080 -0.889 -2.007 1.00 93.00 87 PRO A N 1
ATOM 702 C CA . PRO A 1 87 ? 19.344 -0.022 -1.102 1.00 93.00 87 PRO A CA 1
ATOM 703 C C . PRO A 1 87 ? 19.110 1.343 -1.752 1.00 93.00 87 PRO A C 1
ATOM 705 O O . PRO A 1 87 ? 20.047 2.005 -2.208 1.00 93.00 87 PRO A O 1
ATOM 708 N N . THR A 1 88 ? 17.860 1.783 -1.776 1.00 93.62 88 THR A N 1
ATOM 709 C CA . THR A 1 88 ? 17.459 3.066 -2.351 1.00 93.62 88 THR A CA 1
ATOM 710 C C . THR A 1 88 ? 16.541 3.828 -1.404 1.00 93.62 88 THR A C 1
ATOM 712 O O . THR A 1 88 ? 16.199 3.368 -0.314 1.00 93.62 88 THR A O 1
ATOM 715 N N . ARG A 1 89 ? 16.185 5.058 -1.788 1.00 94.56 89 ARG A N 1
ATOM 716 C CA . ARG A 1 89 ? 15.172 5.828 -1.068 1.00 94.56 89 ARG A CA 1
ATOM 717 C C . ARG A 1 89 ? 13.806 5.198 -1.309 1.00 94.56 89 ARG A C 1
ATOM 719 O O . ARG A 1 89 ? 13.449 4.967 -2.463 1.00 94.56 89 ARG A O 1
ATOM 726 N N . SER A 1 90 ? 13.041 5.028 -0.238 1.00 93.50 90 SER A N 1
ATOM 727 C CA . SER A 1 90 ? 11.666 4.550 -0.325 1.00 93.50 90 SER A CA 1
ATOM 728 C C . SER A 1 90 ? 10.658 5.693 -0.292 1.00 93.50 90 SER A C 1
ATOM 730 O O . SER A 1 90 ? 10.872 6.714 0.365 1.00 93.50 90 SER A O 1
ATOM 732 N N . VAL A 1 91 ? 9.535 5.495 -0.971 1.00 95.12 91 VAL A N 1
ATOM 733 C CA . VAL A 1 91 ? 8.330 6.323 -0.865 1.00 95.12 91 VAL A CA 1
ATOM 734 C C . VAL A 1 91 ? 7.146 5.462 -0.453 1.00 95.12 91 VAL A C 1
ATOM 736 O O . VAL A 1 91 ? 7.142 4.251 -0.679 1.00 95.12 91 VAL A O 1
ATOM 739 N N . LEU A 1 92 ? 6.148 6.102 0.152 1.00 94.44 92 LEU A N 1
ATOM 740 C CA . LEU A 1 92 ? 4.841 5.508 0.398 1.00 94.44 92 LEU A CA 1
ATOM 741 C C . LEU A 1 92 ? 3.953 5.773 -0.823 1.00 94.44 92 LEU A C 1
ATOM 743 O O . LEU A 1 92 ? 3.831 6.914 -1.270 1.00 94.44 92 LEU A O 1
ATOM 747 N N . HIS A 1 93 ? 3.351 4.719 -1.352 1.00 93.69 93 HIS A N 1
ATOM 748 C CA . HIS A 1 93 ? 2.352 4.755 -2.407 1.00 93.69 93 HIS A CA 1
ATOM 749 C C . HIS A 1 93 ? 0.973 4.539 -1.786 1.00 93.69 93 HIS A C 1
ATOM 751 O O . HIS A 1 93 ? 0.798 3.620 -0.987 1.00 93.69 93 HIS A O 1
ATOM 757 N N . VAL A 1 94 ? 0.012 5.388 -2.150 1.00 94.31 94 VAL A N 1
ATOM 758 C CA . VAL A 1 94 ? -1.367 5.326 -1.658 1.00 94.31 94 VAL A CA 1
ATOM 759 C C . VAL A 1 94 ? -2.297 5.226 -2.857 1.00 94.31 94 VAL A C 1
ATOM 761 O O . VAL A 1 94 ? -2.272 6.102 -3.721 1.00 94.31 94 VAL A O 1
ATOM 764 N N . ALA A 1 95 ? -3.110 4.176 -2.898 1.00 92.56 95 ALA A N 1
ATOM 765 C CA . ALA A 1 95 ? -4.106 3.953 -3.935 1.00 92.56 95 ALA A CA 1
ATOM 766 C C . ALA A 1 95 ? -5.515 3.916 -3.336 1.00 92.56 95 ALA A C 1
ATOM 768 O O . ALA A 1 95 ? -5.753 3.281 -2.310 1.00 92.56 95 ALA A O 1
ATOM 769 N N . ALA A 1 96 ? -6.452 4.582 -4.002 1.00 93.56 96 ALA A N 1
ATOM 770 C CA . ALA A 1 96 ? -7.875 4.480 -3.720 1.00 93.56 96 ALA A CA 1
ATOM 771 C C . ALA A 1 96 ? -8.468 3.259 -4.429 1.00 93.56 96 ALA A C 1
ATOM 773 O O . ALA A 1 96 ? -8.276 3.081 -5.633 1.00 93.56 96 ALA A O 1
ATOM 774 N N . LEU A 1 97 ? -9.216 2.444 -3.690 1.00 92.56 97 LEU A N 1
ATOM 775 C CA . LEU A 1 97 ? -9.942 1.295 -4.213 1.00 92.56 97 LEU A CA 1
ATOM 776 C C . LEU A 1 97 ? -11.445 1.516 -4.016 1.00 92.56 97 LEU A C 1
ATOM 778 O O . LEU A 1 97 ? -11.925 1.694 -2.896 1.00 92.56 97 LEU A O 1
ATOM 782 N N . ASN A 1 98 ? -12.193 1.460 -5.116 1.00 91.69 98 ASN A N 1
ATOM 783 C CA . ASN A 1 98 ? -13.658 1.591 -5.112 1.00 91.69 98 ASN A CA 1
ATOM 784 C C . ASN A 1 98 ? -14.372 0.247 -4.887 1.00 91.69 98 ASN A C 1
ATOM 786 O O . ASN A 1 98 ? -15.593 0.193 -4.773 1.00 91.69 98 ASN A O 1
ATOM 790 N N . HIS A 1 99 ? -13.610 -0.843 -4.837 1.00 89.25 99 HIS A N 1
ATOM 791 C CA . HIS A 1 99 ? -14.095 -2.208 -4.674 1.00 89.25 99 HIS A CA 1
ATOM 792 C C . HIS A 1 99 ? -13.358 -2.886 -3.524 1.00 89.25 99 HIS A C 1
ATOM 794 O O . HIS A 1 99 ? -12.314 -2.407 -3.072 1.00 89.25 99 HIS A O 1
ATOM 800 N N . HIS A 1 100 ? -13.899 -4.006 -3.047 1.00 91.75 100 HIS A N 1
ATOM 801 C CA . HIS A 1 100 ? -13.243 -4.764 -1.992 1.00 91.75 100 HIS A CA 1
ATOM 802 C C . HIS A 1 100 ? -11.914 -5.344 -2.520 1.00 91.75 100 HIS A C 1
ATOM 804 O O . HIS A 1 100 ? -11.894 -5.869 -3.638 1.00 91.75 100 HIS A O 1
ATOM 810 N N . PRO A 1 101 ? -10.802 -5.322 -1.755 1.00 90.56 101 PRO A N 1
ATOM 811 C CA . PRO A 1 101 ? -9.502 -5.769 -2.265 1.00 90.56 101 PRO A CA 1
ATOM 812 C C . PRO A 1 101 ? -9.458 -7.210 -2.792 1.00 90.56 101 PRO A C 1
ATOM 814 O O . PRO A 1 101 ? -8.586 -7.538 -3.589 1.00 90.56 101 PRO A O 1
ATOM 817 N N . SER A 1 102 ? -10.408 -8.069 -2.402 1.00 89.38 102 SER A N 1
ATOM 818 C CA . SER A 1 102 ? -10.551 -9.443 -2.928 1.00 89.38 102 SER A CA 1
ATOM 819 C C . SER A 1 102 ? -10.877 -9.523 -4.410 1.00 89.38 102 SER A C 1
ATOM 821 O O . SER A 1 102 ? -10.757 -10.591 -5.000 1.00 89.38 102 SER A O 1
ATOM 823 N N . GLU A 1 103 ? -11.308 -8.418 -5.005 1.00 88.12 103 GLU A N 1
ATOM 824 C CA . GLU A 1 103 ? -11.583 -8.323 -6.435 1.00 88.12 103 GLU A CA 1
ATOM 825 C C . GLU A 1 103 ? -10.318 -7.990 -7.246 1.00 88.12 103 GLU A C 1
ATOM 827 O O . GLU A 1 103 ? -10.344 -8.030 -8.477 1.00 88.12 103 GLU A O 1
ATOM 832 N N . LEU A 1 104 ? -9.193 -7.686 -6.583 1.00 83.31 104 LEU A N 1
ATOM 833 C CA . LEU A 1 104 ? -7.933 -7.397 -7.258 1.00 83.31 104 LEU A CA 1
ATOM 834 C C . LEU A 1 104 ? -7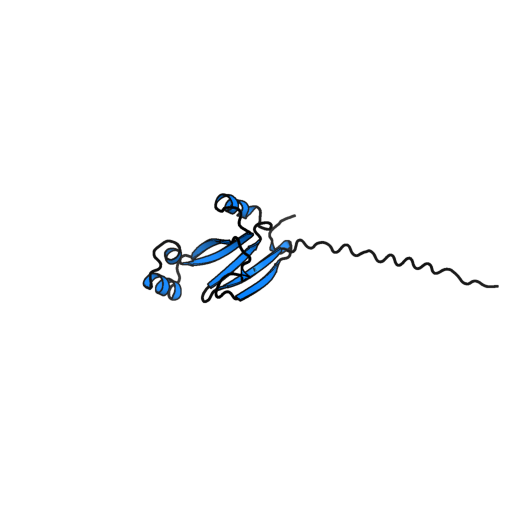.322 -8.673 -7.866 1.00 83.31 104 LEU A C 1
ATOM 836 O O . LEU A 1 104 ? -7.270 -9.725 -7.221 1.00 83.31 104 LEU A O 1
ATOM 840 N N . PRO A 1 105 ? -6.806 -8.604 -9.105 1.00 81.75 105 PRO A N 1
ATOM 841 C CA . PRO A 1 105 ? -6.193 -9.753 -9.750 1.00 81.75 105 PRO A CA 1
ATOM 842 C C . PRO A 1 105 ? -4.881 -10.140 -9.060 1.00 81.75 105 PRO A C 1
ATOM 844 O O . PRO A 1 105 ? -4.064 -9.288 -8.721 1.00 81.75 105 PRO A O 1
ATOM 847 N N . HIS A 1 106 ? -4.637 -11.447 -8.942 1.00 78.81 106 HIS A N 1
ATOM 848 C CA . HIS A 1 106 ? -3.385 -12.008 -8.411 1.00 78.81 106 HIS A CA 1
ATOM 849 C C . HIS A 1 106 ? -3.037 -11.581 -6.971 1.00 78.81 106 HIS A C 1
ATOM 851 O O . HIS A 1 106 ? -1.853 -11.560 -6.618 1.00 78.81 106 HIS A O 1
ATOM 857 N N . GLY A 1 107 ? -4.049 -11.244 -6.167 1.00 80.12 107 GLY A N 1
ATOM 858 C CA . GLY A 1 107 ? -3.904 -10.900 -4.758 1.00 80.12 107 GLY A CA 1
ATOM 859 C C . GLY A 1 107 ? -4.273 -12.062 -3.838 1.00 80.12 107 GLY A C 1
ATOM 860 O O . GLY A 1 107 ? -5.330 -12.667 -3.995 1.00 80.12 107 GLY A O 1
ATOM 861 N N . ASP A 1 108 ? -3.425 -12.335 -2.848 1.00 91.50 108 ASP A N 1
ATOM 862 C CA . ASP A 1 108 ? -3.791 -13.149 -1.688 1.00 91.50 108 ASP A CA 1
ATOM 863 C C . ASP A 1 108 ? -4.043 -12.230 -0.492 1.00 91.50 108 ASP A C 1
ATOM 865 O O . ASP A 1 108 ? -3.240 -11.334 -0.222 1.00 91.50 108 ASP A O 1
ATOM 869 N N . ILE A 1 109 ? -5.138 -12.450 0.237 1.00 93.81 109 ILE A N 1
ATOM 870 C CA . ILE A 1 109 ? -5.591 -11.525 1.283 1.00 93.81 109 ILE A CA 1
ATOM 871 C C . ILE A 1 109 ? -5.635 -12.209 2.633 1.00 93.81 109 ILE A C 1
ATOM 873 O O . ILE A 1 109 ? -6.204 -13.288 2.786 1.00 93.81 109 ILE A O 1
ATOM 877 N N . GLN A 1 110 ? -5.082 -11.519 3.623 1.00 95.31 110 GLN A N 1
ATOM 878 C CA . GLN A 1 110 ? -5.190 -11.875 5.025 1.00 95.31 110 GLN A CA 1
ATOM 879 C C . GLN A 1 110 ? -5.843 -10.722 5.789 1.00 95.31 110 GLN A C 1
ATOM 881 O O . GLN A 1 110 ? -5.301 -9.619 5.843 1.00 95.31 110 GLN A O 1
ATOM 886 N N . ALA A 1 111 ? -6.991 -10.989 6.410 1.00 94.75 111 ALA A N 1
ATOM 887 C CA . ALA A 1 111 ? -7.609 -10.049 7.336 1.00 94.75 111 ALA A CA 1
ATOM 888 C C . ALA A 1 111 ? -6.847 -10.037 8.668 1.00 94.75 111 ALA A C 1
ATOM 890 O O . ALA A 1 111 ? -6.447 -11.092 9.178 1.00 94.75 111 ALA A O 1
ATOM 891 N N . VAL A 1 112 ? -6.655 -8.840 9.218 1.00 93.69 112 VAL A N 1
ATOM 892 C CA . VAL A 1 112 ? -6.030 -8.606 10.520 1.00 93.69 112 VAL A CA 1
ATOM 893 C C . VAL A 1 112 ? -6.919 -7.650 11.305 1.00 93.69 112 VAL A C 1
ATOM 895 O O . VAL A 1 112 ? -7.163 -6.527 10.872 1.00 93.69 112 VAL A O 1
ATOM 898 N N . CYS A 1 113 ? -7.400 -8.093 12.463 1.00 92.31 113 CYS A N 1
ATOM 899 C CA . CYS A 1 113 ? -8.172 -7.250 13.369 1.00 92.31 113 CYS A CA 1
ATOM 900 C C . CYS A 1 113 ? -7.210 -6.448 14.251 1.00 92.31 113 CYS A C 1
ATOM 902 O O . CYS A 1 113 ? -6.381 -7.041 14.944 1.00 92.31 113 CYS A O 1
ATOM 904 N N . LEU A 1 114 ? -7.316 -5.122 14.219 1.00 88.00 114 LEU A N 1
ATOM 905 C CA . LEU A 1 114 ? -6.559 -4.219 15.082 1.00 88.00 114 LEU A CA 1
ATOM 906 C C . LEU A 1 114 ? -7.386 -3.863 16.311 1.00 88.00 114 LEU A C 1
ATOM 908 O O . LEU A 1 114 ? -8.546 -3.487 16.159 1.00 88.00 114 LEU A O 1
ATOM 912 N N . ASP A 1 115 ? -6.792 -3.904 17.503 1.00 83.50 115 ASP A N 1
ATOM 913 C CA . ASP A 1 115 ? -7.423 -3.314 18.691 1.00 83.50 115 ASP A CA 1
ATOM 914 C C . ASP A 1 115 ? -7.251 -1.781 18.729 1.00 83.50 115 ASP A C 1
ATOM 916 O O . ASP A 1 115 ? -6.476 -1.198 17.963 1.00 83.50 115 ASP A O 1
ATOM 920 N N . SER A 1 116 ? -7.954 -1.120 19.645 1.00 75.06 116 SER A N 1
ATOM 921 C CA . SER A 1 116 ? -7.939 0.337 19.807 1.00 75.06 116 SER A CA 1
ATOM 922 C C . SER A 1 116 ? -6.567 0.925 20.183 1.00 75.06 116 SER A C 1
ATOM 924 O O . SER A 1 116 ? -6.230 2.025 19.746 1.00 75.06 116 SER A O 1
ATOM 926 N N . LYS A 1 117 ? -5.707 0.194 20.906 1.00 75.31 117 LYS A N 1
ATOM 927 C CA . LYS A 1 117 ? -4.328 0.629 21.208 1.00 75.31 117 LYS A CA 1
ATOM 928 C C . LYS A 1 117 ? -3.457 0.647 19.955 1.00 75.31 117 LYS A C 1
ATOM 930 O O . LYS A 1 117 ? -2.566 1.486 19.836 1.00 75.31 117 LYS A O 1
ATOM 935 N N . GLN A 1 118 ? -3.692 -0.278 19.028 1.00 74.50 118 GLN A N 1
ATOM 936 C CA . GLN A 1 118 ? -2.929 -0.389 17.780 1.00 74.50 118 GLN A CA 1
ATOM 937 C C . GLN A 1 118 ? -3.334 0.659 16.736 1.00 74.50 118 GLN A C 1
ATOM 939 O O . GLN A 1 118 ? -2.558 0.944 15.826 1.00 74.50 118 GLN A O 1
ATOM 944 N N . GLN A 1 119 ? -4.518 1.253 16.877 1.00 66.12 119 GLN A N 1
ATOM 945 C CA . GLN A 1 119 ? -5.048 2.265 15.960 1.00 66.12 119 GLN A CA 1
ATOM 946 C C . GLN A 1 119 ? -4.521 3.683 16.244 1.00 66.12 119 GLN A C 1
ATOM 948 O O . GLN A 1 119 ? -4.785 4.604 15.473 1.00 66.12 119 GLN A O 1
ATOM 953 N N . GLY A 1 120 ? -3.749 3.875 17.322 1.00 61.28 120 GLY A N 1
ATOM 954 C CA . GLY A 1 120 ? -3.153 5.172 17.661 1.00 61.28 120 GLY A CA 1
ATOM 955 C C . GLY A 1 120 ? -4.176 6.243 18.054 1.00 61.28 120 GLY A C 1
ATOM 956 O O . GLY A 1 120 ? -3.846 7.429 18.061 1.00 61.28 120 GLY A O 1
ATOM 957 N N . VAL A 1 121 ? -5.407 5.835 18.372 1.00 55.28 121 VAL A N 1
ATOM 958 C CA . VAL A 1 121 ? -6.429 6.701 18.957 1.00 55.28 121 VAL A CA 1
ATOM 959 C C . VAL A 1 121 ? -6.109 6.801 20.446 1.00 55.28 121 VAL A C 1
ATOM 961 O O . VAL A 1 121 ? -6.459 5.925 21.231 1.00 55.28 121 VAL A O 1
ATOM 964 N N . SER A 1 122 ? -5.337 7.819 20.825 1.00 50.03 122 SER A N 1
ATOM 965 C CA . SER A 1 122 ? -5.180 8.173 22.236 1.00 50.03 122 SER A CA 1
ATOM 966 C C . SER A 1 122 ? -6.540 8.597 22.795 1.00 50.03 122 SER A C 1
ATOM 968 O O . SER A 1 122 ? -7.212 9.415 22.165 1.00 50.03 122 SER A O 1
ATOM 970 N N . GLU A 1 123 ? -6.919 8.032 23.945 1.00 46.28 123 GLU A N 1
ATOM 971 C CA . GLU A 1 123 ? -8.066 8.468 24.763 1.00 46.28 123 GLU A CA 1
ATOM 972 C C . GLU A 1 123 ? -8.003 9.962 25.123 1.00 46.28 123 GLU A C 1
ATOM 974 O O . GLU A 1 123 ? -6.881 10.480 25.353 1.00 46.28 123 GLU A O 1
#

Secondary structure (DSSP, 8-state):
-----------------------EEEEEEEETTEEEEEEEGGG--GGGGGGGGTSSS-SEEEEEEEEHHHHHS---HHHHHHHHHS---EEEEEEEESS-GGGSTT-EEEEEEEPTTTTT---

Organism: NCBI:txid1177154

Radius of gyration: 24.19 Å; Cα contacts (8 Å, |Δi|>4): 165; chains: 1; bounding box: 64×44×77 Å

pLDDT: mean 81.57, std 15.91, range [34.47, 95.38]

Mean predicted aligned error: 11.05 Å

InterPro domains:
  IPR011727 Conserved hypothetical protein CHP02117 [PF09601] (26-118)

Sequence (123 aa):
MPRLLSLLICFWLPLSAQAESDATTILVIRHRWHTGVAFPAEHLSPSLMFLSSHFDAPHYFEFGWGDDAFYRKDNSAGLLLRAMLWPTRSVLHVAALNHHPSELPHGDIQAVCLDSKQQGVSE

Solvent-accessible surface area (backbone atoms only — not comparable to full-atom values): 7784 Å² total; per-residue (Å²): 140,81,86,85,78,86,79,86,73,76,78,75,62,71,75,72,72,73,73,77,67,67,53,52,63,32,35,40,32,39,40,92,92,47,64,33,42,32,37,44,47,93,72,53,51,81,92,55,51,73,53,61,81,77,47,89,81,42,51,24,39,35,41,34,70,44,42,42,62,49,77,72,56,65,90,43,71,68,46,53,52,44,57,75,75,44,96,70,60,70,39,80,46,78,44,77,30,81,57,67,74,87,75,46,84,75,53,50,78,45,81,44,76,36,52,50,81,77,66,70,64,78,131

Foldseek 3Di:
DDDDDDDPPPPPPPPPPPPPFPKFKWKWKDAPPWIKIKGQPVLDDPVCCVVPVVDDDARIKIKTKFAPCCVPHDVDPVVVVCRVPDDHDMDIDIDGHNDDCVPDPRIDIDIDIDGPVRSPPDD